Protein AF-A0A1Y2RBQ3-F1 (afdb_monomer_lite)

Secondary structure (DSSP, 8-state):
-PPP-------S-SSSSSS---S---HHHHHHHHT---SEEEE-TTSSEEPPP-SSSEEEE-SSEEEEESSHHHHHT-TT-B-SSSEE-TT-GGGSTT-EEPPHHHHHHHHTT-

Foldseek 3Di:
DDDDDDDPPDPPPDPDDPPPLPPPLDQVVLCVLVVPVFPEEWEDAQQFKAADDDDPQYWYYYLFFIATDRDPCCQVPQPQWDDDNITGRPVGPCPDPRTDTDDPVSSVVSVVND

Radius of gyration: 20.66 Å; chains: 1; bounding box: 57×59×46 Å

pLDDT: mean 83.53, std 20.41, range [38.84, 98.06]

Sequence (114 aa):
MKKANGRKETPRFSLVLHSINIIMITAKKIERIVKTKSIHVLYREDGKWYNNLVDFPGTLFDINGYIVFTRKADYENNEHLRHGKRLNISVGISQMRGYKKYTEVEKRQVLEMI

Structure (mmCIF, N/CA/C/O backbone):
data_AF-A0A1Y2RBQ3-F1
#
_entry.id   AF-A0A1Y2RBQ3-F1
#
loop_
_atom_site.group_PDB
_atom_site.id
_atom_site.type_symbol
_atom_site.label_atom_id
_atom_site.label_alt_id
_atom_site.label_comp_id
_atom_site.label_asym_id
_atom_site.label_entity_id
_atom_site.label_seq_id
_atom_site.pdbx_PDB_ins_code
_atom_site.Cartn_x
_atom_site.Cartn_y
_atom_site.Cartn_z
_atom_site.occupancy
_atom_site.B_iso_or_equiv
_atom_site.auth_seq_id
_atom_site.auth_comp_id
_atom_site.auth_asym_id
_atom_site.auth_atom_id
_atom_site.pdbx_PDB_model_num
ATOM 1 N N . MET A 1 1 ? -43.318 45.859 29.584 1.00 48.66 1 MET A N 1
ATOM 2 C CA . MET A 1 1 ? -41.923 45.531 29.199 1.00 48.66 1 MET A CA 1
ATOM 3 C C . MET A 1 1 ? -41.844 44.030 28.936 1.00 48.66 1 MET A C 1
ATOM 5 O O . MET A 1 1 ? -42.178 43.256 29.823 1.00 48.66 1 MET A O 1
ATOM 9 N N . LYS A 1 2 ? -41.569 43.618 27.690 1.00 45.97 2 LYS A N 1
ATOM 10 C CA . LYS A 1 2 ? -41.645 42.215 27.236 1.00 45.97 2 LYS A CA 1
ATOM 11 C C . LYS A 1 2 ? -40.335 41.477 27.544 1.00 45.97 2 LYS A C 1
ATOM 13 O O . LYS A 1 2 ? -39.263 42.001 27.267 1.00 45.97 2 LYS A O 1
ATOM 18 N N . LYS A 1 3 ? -40.446 40.277 28.123 1.00 44.00 3 LYS A N 1
ATOM 19 C CA . LYS A 1 3 ? -39.332 39.370 28.440 1.00 44.00 3 LYS A CA 1
ATOM 20 C C . LYS A 1 3 ? -38.731 38.779 27.155 1.00 44.00 3 LYS A C 1
ATOM 22 O O . LYS A 1 3 ? -39.458 38.507 26.202 1.00 44.00 3 LYS A O 1
ATOM 27 N N . ALA A 1 4 ? -37.410 38.606 27.155 1.00 51.50 4 ALA A N 1
ATOM 28 C CA . ALA A 1 4 ? -36.616 38.050 26.065 1.00 51.50 4 ALA A CA 1
ATOM 29 C C . ALA A 1 4 ? -37.076 36.632 25.684 1.00 51.50 4 ALA A C 1
ATOM 31 O O . ALA A 1 4 ? -37.221 35.774 26.552 1.00 51.50 4 ALA A O 1
ATOM 32 N N . ASN A 1 5 ? -37.283 36.390 24.387 1.00 48.50 5 ASN A N 1
ATOM 33 C CA . ASN A 1 5 ? -37.583 35.068 23.845 1.00 48.50 5 ASN A CA 1
ATOM 34 C C . ASN A 1 5 ? -36.340 34.550 23.110 1.00 48.50 5 ASN A C 1
ATOM 36 O O . ASN A 1 5 ? -35.984 35.054 22.043 1.00 48.50 5 ASN A O 1
ATOM 40 N N . GLY A 1 6 ? -35.648 33.594 23.730 1.00 51.38 6 GLY A N 1
ATOM 41 C CA . GLY A 1 6 ? -34.437 32.979 23.201 1.00 51.38 6 GLY A CA 1
ATOM 42 C C . GLY A 1 6 ? -34.737 32.135 21.968 1.00 51.38 6 GLY A C 1
ATOM 43 O O . GLY A 1 6 ? -35.412 31.109 22.053 1.00 51.38 6 GLY A O 1
ATOM 44 N N . ARG A 1 7 ? -34.189 32.531 20.818 1.00 44.03 7 ARG A N 1
ATOM 45 C CA . ARG A 1 7 ? -34.015 31.602 19.702 1.00 44.03 7 ARG A CA 1
ATOM 46 C C . ARG A 1 7 ? -32.802 30.744 20.027 1.00 44.03 7 ARG A C 1
ATOM 48 O O . ARG A 1 7 ? -31.681 31.236 20.042 1.00 44.03 7 ARG A O 1
ATOM 55 N N . LYS A 1 8 ? -33.039 29.467 20.323 1.00 50.75 8 LYS A N 1
ATOM 56 C CA . LYS A 1 8 ? -31.982 28.458 20.307 1.00 50.75 8 LYS A CA 1
ATOM 57 C C . LYS A 1 8 ? -31.480 28.380 18.869 1.00 50.75 8 LYS A C 1
ATOM 59 O O . LYS A 1 8 ? -32.207 27.911 17.996 1.00 50.75 8 LYS A O 1
ATOM 64 N N . GLU A 1 9 ? -30.281 28.886 18.617 1.00 45.19 9 GLU A N 1
ATOM 65 C CA . GLU A 1 9 ? -29.577 28.607 17.374 1.00 45.19 9 GLU A CA 1
ATOM 66 C C . GLU A 1 9 ? -29.274 27.109 17.348 1.00 45.19 9 GLU A C 1
ATOM 68 O O . GLU A 1 9 ? -28.426 26.597 18.075 1.00 45.19 9 GLU A O 1
ATOM 73 N N . THR A 1 10 ? -30.052 26.372 16.565 1.00 44.41 10 THR A N 1
ATOM 74 C CA . THR A 1 10 ? -29.745 24.987 16.219 1.00 44.41 10 THR A CA 1
ATOM 75 C C . THR A 1 10 ? -28.454 24.979 15.399 1.00 44.41 10 THR A C 1
ATOM 77 O O . THR A 1 10 ? -28.377 25.734 14.424 1.00 44.41 10 THR A O 1
ATOM 80 N N . PRO A 1 11 ? -27.448 24.152 15.737 1.00 39.84 11 PRO A N 1
ATOM 81 C CA . PRO A 1 11 ? -26.206 24.120 14.987 1.00 39.84 11 PRO A CA 1
ATOM 82 C C . PRO A 1 11 ? -26.515 23.696 13.552 1.00 39.84 11 PRO A C 1
ATOM 84 O O . PRO A 1 11 ? -27.138 22.662 13.306 1.00 39.84 11 PRO A O 1
ATOM 87 N N . ARG A 1 12 ? -26.081 24.520 12.599 1.00 43.47 12 ARG A N 1
ATOM 88 C CA . ARG A 1 12 ? -26.237 24.345 11.149 1.00 43.47 12 ARG A CA 1
ATOM 89 C C . ARG A 1 12 ? -25.320 23.223 10.623 1.00 43.47 12 ARG A C 1
ATOM 91 O O . ARG A 1 12 ? -24.574 23.419 9.676 1.00 43.47 12 ARG A O 1
ATOM 98 N N . PHE A 1 13 ? -25.335 22.065 11.281 1.00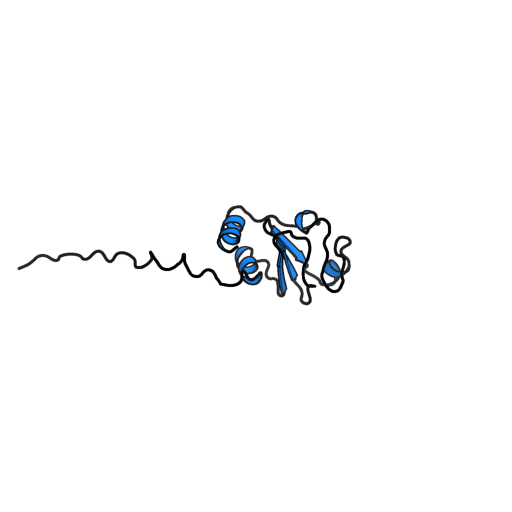 48.06 13 PHE A N 1
ATOM 99 C CA . PHE A 1 13 ? -24.460 20.912 11.027 1.00 48.06 13 PHE A CA 1
ATOM 100 C C . PHE A 1 13 ? -25.228 19.649 10.621 1.00 48.06 13 PHE A C 1
ATOM 102 O O . PHE A 1 13 ? -24.703 18.544 10.689 1.00 48.06 13 PHE A O 1
ATOM 109 N N . SER A 1 14 ? -26.472 19.794 10.172 1.00 48.25 14 SER A N 1
ATOM 110 C CA . SER A 1 14 ? -27.270 18.679 9.677 1.00 48.25 14 SER A CA 1
ATOM 111 C C . SER A 1 14 ? -27.833 19.042 8.308 1.00 48.25 14 SER A C 1
ATOM 113 O O . SER A 1 14 ? -28.402 20.119 8.161 1.00 48.25 14 SER A O 1
ATOM 115 N N . LEU A 1 15 ? -27.660 18.136 7.340 1.00 41.28 15 LEU A N 1
ATOM 116 C CA . LEU A 1 15 ? -28.195 18.147 5.967 1.00 41.28 15 LEU A CA 1
ATOM 117 C C . LEU A 1 15 ? -27.379 18.769 4.808 1.00 41.28 15 LEU A C 1
ATOM 119 O O . LEU A 1 15 ? -27.989 19.251 3.870 1.00 41.28 15 LEU A O 1
ATOM 123 N N . VAL A 1 16 ? -26.043 18.659 4.733 1.00 43.12 16 VAL A N 1
ATOM 124 C CA . VAL A 1 16 ? -25.374 18.611 3.396 1.00 43.12 16 VAL A CA 1
ATOM 125 C C . VAL A 1 16 ? -24.049 17.828 3.427 1.00 43.12 16 VAL A C 1
ATOM 127 O O . VAL A 1 16 ? -22.996 18.379 3.142 1.00 43.12 16 VAL A O 1
ATOM 130 N N . LEU A 1 17 ? -24.043 16.546 3.802 1.00 40.56 17 LEU A N 1
ATOM 131 C CA . LEU A 1 17 ? -22.809 15.729 3.702 1.00 40.56 17 LEU A CA 1
ATOM 132 C C . LEU A 1 17 ? -23.010 14.328 3.106 1.00 40.56 17 LEU A C 1
ATOM 134 O O . LEU A 1 17 ? -22.032 13.636 2.864 1.00 40.56 17 LEU A O 1
ATOM 138 N N . HIS A 1 18 ? -24.247 13.927 2.795 1.00 46.19 18 HIS A N 1
ATOM 139 C CA . HIS A 1 18 ? -24.549 12.555 2.357 1.00 46.19 18 HIS A CA 1
ATOM 140 C C . HIS A 1 18 ? -24.851 12.400 0.856 1.00 46.19 18 HIS A C 1
ATOM 142 O O . HIS A 1 18 ? -25.221 11.311 0.432 1.00 46.19 18 HIS A O 1
ATOM 148 N N . SER A 1 19 ? -24.708 13.443 0.026 1.00 45.38 19 SER A N 1
ATOM 149 C CA . SER A 1 19 ? -25.163 13.368 -1.381 1.00 45.38 19 SER A CA 1
ATOM 150 C C . SER A 1 19 ? -24.181 13.875 -2.439 1.00 45.38 19 SER A C 1
ATOM 152 O O . SER A 1 19 ? -24.572 14.023 -3.590 1.00 45.38 19 SER A O 1
ATOM 154 N N . ILE A 1 20 ? -22.900 14.081 -2.108 1.00 38.84 20 ILE A N 1
ATOM 155 C CA . ILE A 1 20 ? -21.853 14.340 -3.118 1.00 38.84 20 ILE A CA 1
ATOM 156 C C . ILE A 1 20 ? -20.532 13.662 -2.712 1.00 38.84 20 ILE A C 1
ATOM 158 O O . ILE A 1 20 ? -19.502 14.310 -2.575 1.00 38.84 20 ILE A O 1
ATOM 162 N N . ASN A 1 21 ? -20.529 12.342 -2.516 1.00 43.78 21 ASN A N 1
ATOM 163 C CA . ASN A 1 21 ? -19.281 11.566 -2.432 1.00 43.78 21 ASN A CA 1
ATOM 164 C C . ASN A 1 21 ? -18.905 10.971 -3.801 1.00 43.78 21 ASN A C 1
ATOM 166 O O . ASN A 1 21 ? -18.459 9.840 -3.906 1.00 43.78 21 ASN A O 1
ATOM 170 N N . ILE A 1 22 ? -19.023 11.762 -4.873 1.00 41.34 22 ILE A N 1
ATOM 171 C CA . ILE A 1 22 ? -18.332 11.487 -6.148 1.00 41.34 22 ILE A CA 1
ATOM 172 C C . ILE A 1 22 ? -16.963 12.189 -6.092 1.00 41.34 22 ILE A C 1
ATOM 174 O O . ILE A 1 22 ? -16.586 12.970 -6.960 1.00 41.34 22 ILE A O 1
ATOM 178 N N . ILE A 1 23 ? -16.216 11.989 -5.004 1.00 44.00 23 ILE A N 1
ATOM 179 C CA . ILE A 1 23 ? -14.848 12.492 -4.872 1.00 44.00 23 ILE A CA 1
ATOM 180 C C . ILE A 1 23 ? -13.960 11.266 -4.846 1.00 44.00 23 ILE A C 1
ATOM 182 O O . ILE A 1 23 ? -13.803 10.675 -3.781 1.00 44.00 23 ILE A O 1
ATOM 186 N N . MET A 1 24 ? -13.404 10.916 -6.013 1.00 45.94 24 MET A N 1
ATOM 187 C CA . MET A 1 24 ? -12.361 9.904 -6.215 1.00 45.94 24 MET A CA 1
ATOM 188 C C . MET A 1 24 ? -11.676 9.520 -4.901 1.00 45.94 24 MET A C 1
ATOM 190 O O . MET A 1 24 ? -10.942 10.339 -4.328 1.00 45.94 24 MET A O 1
ATOM 194 N N . ILE A 1 25 ? -11.921 8.306 -4.403 1.00 59.44 25 ILE A N 1
ATOM 195 C CA . ILE A 1 25 ? -11.187 7.772 -3.254 1.00 59.44 25 ILE A CA 1
ATOM 196 C C . ILE A 1 25 ? -9.721 7.756 -3.647 1.00 59.44 25 ILE A C 1
ATOM 198 O O . ILE A 1 25 ? -9.252 6.910 -4.405 1.00 59.44 25 ILE A O 1
ATOM 202 N N . THR A 1 26 ? -8.994 8.771 -3.203 1.00 81.25 26 THR A N 1
ATOM 203 C CA . THR A 1 26 ? -7.594 8.916 -3.558 1.00 81.25 26 THR A CA 1
ATOM 204 C C . THR A 1 26 ? -6.811 8.208 -2.471 1.00 81.25 26 THR A C 1
ATOM 206 O O . THR A 1 26 ? -7.007 8.511 -1.294 1.00 81.25 26 THR A O 1
ATOM 209 N N . ALA A 1 27 ? -5.878 7.329 -2.834 1.00 88.25 27 ALA A N 1
ATOM 210 C CA . ALA A 1 27 ? -4.974 6.675 -1.881 1.00 88.25 27 ALA A CA 1
ATOM 211 C C . ALA A 1 27 ? -4.284 7.678 -0.927 1.00 88.25 27 ALA A C 1
ATOM 213 O O . ALA A 1 27 ? -3.943 7.348 0.205 1.00 88.25 27 ALA A O 1
ATOM 214 N N . LYS A 1 28 ? -4.158 8.947 -1.343 1.00 91.12 28 LYS A N 1
ATOM 215 C CA . LYS A 1 28 ? -3.647 10.043 -0.513 1.00 91.12 28 LYS A CA 1
ATOM 216 C C . LYS A 1 28 ? -4.543 10.429 0.670 1.00 91.12 28 LYS A C 1
ATOM 218 O O . LYS A 1 28 ? -4.025 10.891 1.679 1.00 91.12 28 LYS A O 1
ATOM 223 N N . LYS A 1 29 ? -5.864 10.246 0.584 1.00 91.38 29 LYS A N 1
ATOM 224 C CA . LYS A 1 29 ? -6.768 10.430 1.732 1.00 91.38 29 LYS A CA 1
ATOM 225 C C . LYS A 1 29 ? -6.560 9.322 2.766 1.00 91.38 29 LYS A C 1
ATOM 227 O O . LYS A 1 29 ? -6.387 9.631 3.939 1.00 91.38 29 LYS A O 1
ATOM 232 N N . ILE A 1 30 ? -6.483 8.070 2.308 1.00 93.56 30 ILE A N 1
ATOM 233 C CA . ILE A 1 30 ? -6.199 6.899 3.154 1.00 93.56 30 ILE A CA 1
ATOM 234 C C . ILE A 1 30 ? -4.854 7.079 3.869 1.00 93.56 30 ILE A C 1
ATOM 236 O O . ILE A 1 30 ? -4.762 6.887 5.078 1.00 93.56 30 ILE A O 1
ATOM 240 N N . GLU A 1 31 ? -3.828 7.558 3.160 1.00 94.88 31 GLU A N 1
ATOM 241 C CA . GLU A 1 31 ? -2.526 7.855 3.762 1.00 94.88 31 GLU A CA 1
ATOM 242 C C . GLU A 1 31 ? -2.604 8.859 4.917 1.00 94.88 31 GLU A C 1
ATOM 244 O O . GLU A 1 31 ? -1.900 8.679 5.903 1.00 94.88 31 GLU A O 1
ATOM 249 N N . ARG A 1 32 ? -3.474 9.875 4.852 1.00 93.81 32 ARG A N 1
ATOM 250 C CA . ARG A 1 32 ? -3.643 10.849 5.947 1.00 93.81 32 ARG A CA 1
ATOM 251 C C . ARG A 1 32 ? -4.319 10.255 7.180 1.00 93.81 32 ARG A C 1
ATOM 253 O O . ARG A 1 32 ? -4.040 10.719 8.284 1.00 93.81 32 ARG A O 1
ATOM 260 N N . ILE A 1 33 ? -5.186 9.258 6.995 1.00 93.31 33 ILE A N 1
ATOM 261 C CA . ILE A 1 33 ? -5.841 8.536 8.092 1.00 93.31 33 ILE A CA 1
ATOM 262 C C . ILE A 1 33 ? -4.788 7.737 8.863 1.00 93.31 33 ILE A C 1
ATOM 264 O O . ILE A 1 33 ? -4.600 7.956 10.058 1.00 93.31 33 ILE A O 1
ATOM 268 N N . VAL A 1 34 ? -4.041 6.887 8.154 1.00 94.69 34 VAL A N 1
ATOM 269 C CA . VAL A 1 34 ? -3.075 5.962 8.776 1.00 94.69 34 VAL A CA 1
ATOM 270 C C . VAL A 1 34 ? -1.667 6.538 8.955 1.00 94.69 34 VAL A C 1
ATOM 272 O O . VAL A 1 34 ? -0.785 5.907 9.535 1.00 94.69 34 VAL A O 1
ATOM 275 N N . LYS A 1 35 ? -1.429 7.742 8.426 1.00 96.31 35 LYS A N 1
ATOM 276 C CA . LYS A 1 35 ? -0.198 8.535 8.555 1.00 96.31 35 LYS A CA 1
ATOM 277 C C . LYS A 1 35 ? 1.067 7.771 8.148 1.00 96.31 35 LYS A C 1
ATOM 279 O O . LYS A 1 35 ? 2.066 7.800 8.871 1.00 96.31 35 LYS A O 1
ATOM 284 N N . THR A 1 36 ? 1.062 7.109 6.983 1.00 94.38 36 THR A N 1
ATOM 285 C CA . THR A 1 36 ? 2.258 6.374 6.514 1.00 94.38 36 THR A CA 1
ATOM 286 C C . THR A 1 36 ? 3.408 7.286 6.095 1.00 94.38 36 THR A C 1
ATOM 288 O O . THR A 1 36 ? 4.532 6.802 5.964 1.00 94.38 36 THR A O 1
ATOM 291 N N . LYS A 1 37 ? 3.155 8.588 5.889 1.00 95.00 37 LYS A N 1
ATOM 292 C CA . LYS A 1 37 ? 4.133 9.592 5.432 1.00 95.00 37 LYS A CA 1
ATOM 293 C C . LYS A 1 37 ? 4.763 9.238 4.083 1.00 95.00 37 LYS A C 1
ATOM 295 O O . LYS A 1 37 ? 5.896 9.617 3.802 1.00 95.00 37 LYS A O 1
ATOM 300 N N . SER A 1 38 ? 4.037 8.495 3.250 1.00 95.44 38 SER A N 1
ATOM 301 C CA . SER A 1 38 ? 4.520 8.093 1.931 1.00 95.44 38 SER A CA 1
ATOM 302 C C . SER A 1 38 ? 4.334 9.186 0.883 1.00 95.44 38 SER A C 1
ATOM 304 O O . SER A 1 38 ? 3.326 9.905 0.856 1.00 95.44 38 SER A O 1
ATOM 306 N N . ILE A 1 39 ? 5.327 9.282 0.004 1.00 95.62 39 ILE A N 1
ATOM 307 C CA . ILE A 1 39 ? 5.372 10.224 -1.114 1.00 95.62 39 ILE A CA 1
ATOM 308 C C . ILE A 1 39 ? 4.408 9.749 -2.196 1.00 95.62 39 ILE A C 1
ATOM 310 O O . ILE A 1 39 ? 3.540 10.506 -2.627 1.00 95.62 39 ILE A O 1
ATOM 314 N N . HIS A 1 40 ? 4.494 8.466 -2.549 1.00 95.44 40 HIS A N 1
ATOM 315 C CA . HIS A 1 40 ? 3.646 7.853 -3.559 1.00 95.44 40 HIS A CA 1
ATOM 316 C C . HIS A 1 40 ? 2.772 6.760 -2.954 1.00 95.44 40 HIS A C 1
ATOM 318 O O . HIS A 1 40 ? 3.217 5.937 -2.154 1.00 95.44 40 HIS A O 1
ATOM 324 N N . VAL A 1 41 ? 1.490 6.780 -3.301 1.00 96.06 41 VAL A N 1
ATOM 325 C CA . VAL A 1 41 ? 0.492 5.916 -2.680 1.00 96.06 41 VAL A CA 1
ATOM 326 C C . VAL A 1 41 ? -0.499 5.417 -3.708 1.00 96.06 41 VAL A C 1
ATOM 328 O O . VAL A 1 41 ? -0.976 6.184 -4.543 1.00 96.06 41 VAL A O 1
ATOM 331 N N . LEU A 1 42 ? -0.829 4.133 -3.627 1.00 95.31 42 LEU A N 1
ATOM 332 C CA . LEU A 1 42 ? -1.765 3.477 -4.532 1.00 95.31 42 LEU A CA 1
ATOM 333 C C . LEU A 1 42 ? -2.762 2.649 -3.725 1.00 95.31 42 LEU A C 1
ATOM 335 O O . LEU A 1 42 ? -2.400 2.048 -2.720 1.00 95.31 42 LEU A O 1
ATOM 339 N N . TYR A 1 43 ? -4.016 2.615 -4.171 1.00 94.31 43 TYR A N 1
ATOM 340 C CA . TYR A 1 43 ? -5.091 1.865 -3.525 1.00 94.31 43 TYR A CA 1
ATOM 341 C C . TYR A 1 43 ? -5.734 0.902 -4.515 1.00 94.31 43 TYR A C 1
ATOM 343 O O . TYR A 1 43 ? -6.021 1.287 -5.655 1.00 94.31 43 TYR A O 1
ATOM 351 N N . ARG A 1 44 ? -5.976 -0.328 -4.056 1.00 93.56 44 ARG A N 1
ATOM 352 C CA . ARG A 1 44 ? -6.747 -1.358 -4.753 1.00 93.56 44 ARG A CA 1
ATOM 353 C C . ARG A 1 44 ? -7.463 -2.234 -3.754 1.00 93.56 44 ARG A C 1
ATOM 355 O O . ARG A 1 44 ? -6.813 -2.859 -2.933 1.00 93.56 44 ARG A O 1
ATOM 362 N N . GLU A 1 45 ? -8.774 -2.335 -3.899 1.00 91.44 45 GLU A N 1
ATOM 363 C CA . GLU A 1 45 ? -9.635 -3.082 -2.984 1.00 91.44 45 GLU A CA 1
ATOM 364 C C . GLU A 1 45 ? -9.172 -4.530 -2.749 1.00 91.44 45 GLU A C 1
ATOM 366 O O . GLU A 1 45 ? -9.089 -4.961 -1.602 1.00 91.44 45 GLU A O 1
ATOM 371 N N . ASP A 1 46 ? -8.801 -5.251 -3.814 1.00 90.94 46 ASP A N 1
ATOM 372 C CA . ASP A 1 46 ? -8.403 -6.665 -3.754 1.00 90.94 46 ASP A CA 1
ATOM 373 C C . ASP A 1 46 ? -6.933 -6.904 -3.374 1.00 90.94 46 ASP A C 1
ATOM 375 O O . ASP A 1 46 ? -6.531 -8.044 -3.127 1.00 90.94 46 ASP A O 1
ATOM 379 N N . GLY A 1 47 ? -6.118 -5.851 -3.359 1.00 93.50 47 GLY A N 1
ATOM 380 C CA . GLY A 1 47 ? -4.702 -5.932 -3.038 1.00 93.50 47 GLY A CA 1
ATOM 381 C C . GLY A 1 47 ? -3.804 -6.609 -4.080 1.00 93.50 47 GLY A C 1
ATOM 382 O O . GLY A 1 47 ? -2.641 -6.860 -3.762 1.00 93.50 47 GLY A O 1
ATOM 383 N N . LYS A 1 48 ? -4.289 -6.942 -5.289 1.00 95.50 48 LYS A N 1
ATOM 384 C CA . LYS A 1 48 ? -3.560 -7.820 -6.236 1.00 95.50 48 LYS A CA 1
ATOM 385 C C . LYS A 1 48 ? -2.863 -7.101 -7.388 1.00 95.50 48 LYS A C 1
ATOM 387 O O . LYS A 1 48 ? -1.867 -7.615 -7.896 1.00 95.50 48 LYS A O 1
ATOM 392 N N . TRP A 1 49 ? -3.355 -5.937 -7.823 1.00 93.44 49 TRP A N 1
ATOM 393 C CA . TRP A 1 49 ? -2.863 -5.295 -9.055 1.00 93.44 49 TRP A CA 1
ATOM 394 C C . TRP A 1 49 ? -2.764 -3.774 -8.992 1.00 93.44 49 TRP A C 1
ATOM 396 O O . TRP A 1 49 ? -3.774 -3.079 -9.072 1.00 93.44 49 TRP A O 1
ATOM 406 N N . TYR A 1 50 ? -1.552 -3.225 -9.016 1.00 95.12 50 TYR A N 1
ATOM 407 C CA . TYR A 1 50 ? -1.312 -1.782 -8.899 1.00 95.12 50 TYR A CA 1
ATOM 408 C C . TYR A 1 50 ? -0.605 -1.199 -10.126 1.00 95.12 50 TYR A C 1
ATOM 410 O O . TYR A 1 50 ? -0.090 -1.915 -10.982 1.00 95.12 50 TYR A O 1
ATOM 418 N N . ASN A 1 51 ? -0.551 0.130 -10.211 1.00 95.25 51 ASN A N 1
ATOM 419 C CA . ASN A 1 51 ? 0.520 0.765 -10.981 1.00 95.25 51 ASN A CA 1
ATOM 420 C C . ASN A 1 51 ? 1.854 0.564 -10.237 1.00 95.25 51 ASN A C 1
ATOM 422 O O . ASN A 1 51 ? 1.859 0.230 -9.053 1.00 95.25 51 ASN A O 1
ATOM 426 N N . ASN A 1 52 ? 2.984 0.757 -10.913 1.00 96.12 52 ASN A N 1
ATOM 427 C CA . ASN A 1 52 ? 4.277 0.659 -10.241 1.00 96.12 52 ASN A CA 1
ATOM 428 C C . ASN A 1 52 ? 4.507 1.874 -9.334 1.00 96.12 52 ASN A C 1
ATOM 430 O O . ASN A 1 52 ? 4.184 3.004 -9.709 1.00 96.12 52 ASN A O 1
ATOM 434 N N . LEU A 1 53 ? 5.091 1.650 -8.157 1.00 96.06 53 LEU A N 1
ATOM 435 C CA . LEU A 1 53 ? 5.580 2.748 -7.328 1.00 96.06 53 LEU A CA 1
ATOM 436 C C . LEU A 1 53 ? 6.812 3.386 -7.988 1.00 96.06 53 LEU A C 1
ATOM 438 O O . LEU A 1 53 ? 7.751 2.677 -8.341 1.00 96.06 53 LEU A O 1
ATOM 442 N N . VAL A 1 54 ? 6.802 4.714 -8.149 1.00 95.94 54 VAL A N 1
ATOM 443 C CA . VAL A 1 54 ? 7.921 5.474 -8.734 1.00 95.94 54 VAL A CA 1
ATOM 444 C C . VAL 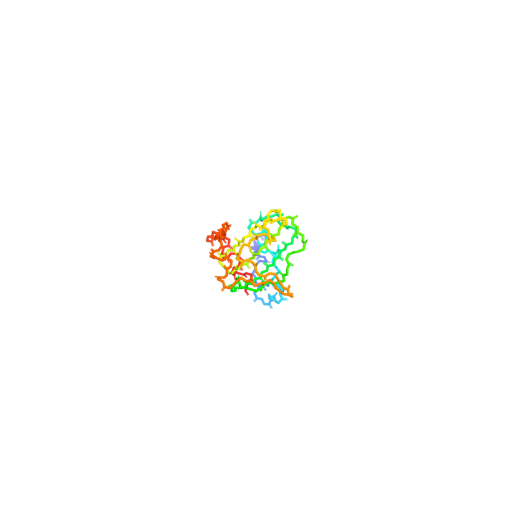A 1 54 ? 8.715 6.285 -7.703 1.00 95.94 54 VAL A C 1
ATOM 446 O O . VAL A 1 54 ? 9.931 6.379 -7.846 1.00 95.94 54 VAL A O 1
ATOM 449 N N . ASP A 1 55 ? 8.073 6.764 -6.628 1.00 96.69 55 ASP A N 1
ATOM 450 C CA . ASP A 1 55 ? 8.726 7.492 -5.528 1.00 96.69 55 ASP A CA 1
ATOM 451 C C . ASP A 1 55 ? 8.630 6.743 -4.193 1.00 96.69 55 ASP A C 1
ATOM 453 O O . ASP A 1 55 ? 7.667 6.009 -3.941 1.00 96.69 55 ASP A O 1
ATOM 457 N N . PHE A 1 56 ? 9.621 6.957 -3.318 1.00 96.88 56 PHE A N 1
ATOM 458 C CA . PHE A 1 56 ? 9.762 6.250 -2.042 1.00 96.88 56 PHE A CA 1
ATOM 459 C C . PHE A 1 56 ? 10.068 7.218 -0.884 1.00 96.88 56 PHE A C 1
ATOM 461 O O . PHE A 1 56 ? 10.889 8.114 -1.074 1.00 96.88 56 PHE A O 1
ATOM 468 N N . PRO A 1 57 ? 9.465 7.048 0.314 1.00 97.56 57 PRO A N 1
ATOM 469 C CA . PRO A 1 57 ? 8.637 5.913 0.732 1.00 97.56 57 PRO A CA 1
ATOM 470 C C . PRO A 1 57 ? 7.314 5.795 -0.029 1.00 97.56 57 PRO A C 1
ATOM 472 O O . PRO A 1 57 ? 6.643 6.799 -0.279 1.00 97.56 57 PRO A O 1
ATOM 475 N N . GLY A 1 58 ? 6.968 4.568 -0.416 1.00 97.50 58 GLY A N 1
ATOM 476 C CA . GLY A 1 58 ? 5.774 4.256 -1.193 1.00 97.50 58 GLY A CA 1
ATOM 477 C C . GLY A 1 58 ? 4.834 3.328 -0.427 1.00 97.50 58 GLY A C 1
ATOM 478 O O . GLY A 1 58 ? 5.300 2.399 0.228 1.00 97.50 58 GLY A O 1
ATOM 479 N N . THR A 1 59 ? 3.518 3.551 -0.491 1.00 98.06 59 THR A N 1
ATOM 480 C CA . THR A 1 59 ? 2.525 2.674 0.163 1.00 98.06 59 THR A CA 1
ATOM 481 C C . THR A 1 59 ? 1.559 2.061 -0.842 1.00 98.06 59 THR A C 1
ATOM 483 O O . THR A 1 59 ? 0.993 2.765 -1.682 1.00 98.06 59 THR A O 1
ATOM 486 N N . LEU A 1 60 ? 1.316 0.759 -0.698 1.00 97.06 60 LEU A N 1
ATOM 487 C CA . LEU A 1 60 ? 0.194 0.069 -1.330 1.00 97.06 60 LEU A CA 1
ATOM 488 C C . LEU A 1 60 ? -0.888 -0.180 -0.278 1.00 97.06 60 LEU A C 1
ATOM 490 O O . LEU A 1 60 ? -0.596 -0.711 0.792 1.00 97.06 60 LEU A O 1
ATOM 494 N N . PHE A 1 61 ? -2.118 0.210 -0.591 1.00 97.00 61 PHE A N 1
ATOM 495 C CA . PHE A 1 61 ? -3.299 0.037 0.249 1.00 97.00 61 PHE A CA 1
ATOM 496 C C . PHE A 1 61 ? -4.261 -0.982 -0.367 1.00 97.00 61 PHE A C 1
ATOM 498 O O . PHE A 1 61 ? -4.434 -1.000 -1.592 1.00 97.00 61 PHE A O 1
ATOM 505 N N . ASP A 1 62 ? -4.915 -1.769 0.479 1.00 95.56 62 ASP A N 1
ATOM 506 C CA . ASP A 1 62 ? -6.106 -2.553 0.153 1.00 95.56 62 ASP A CA 1
ATOM 507 C C . ASP A 1 62 ? -7.251 -2.238 1.127 1.00 95.56 62 ASP A C 1
ATOM 509 O O . ASP A 1 62 ? -7.127 -1.355 1.977 1.00 95.56 62 ASP A O 1
ATOM 513 N N . ILE A 1 63 ? -8.396 -2.910 0.988 1.00 94.75 63 ILE A N 1
ATOM 514 C CA . ILE A 1 63 ? -9.567 -2.648 1.843 1.00 94.75 63 ILE A CA 1
ATOM 515 C C . ILE A 1 63 ? -9.338 -2.984 3.331 1.00 94.75 63 ILE A C 1
ATOM 517 O O . ILE A 1 63 ? -10.054 -2.503 4.211 1.00 94.75 63 ILE A O 1
ATOM 521 N N . ASN A 1 64 ? -8.350 -3.819 3.644 1.00 96.25 64 ASN A N 1
ATOM 522 C CA . ASN A 1 64 ? -8.095 -4.325 4.989 1.00 96.25 64 ASN A CA 1
ATOM 523 C C . ASN A 1 64 ? -6.834 -3.736 5.633 1.00 96.25 64 ASN A C 1
ATOM 525 O O . ASN A 1 64 ? -6.627 -3.936 6.838 1.00 96.25 64 ASN A O 1
ATOM 529 N N . GLY A 1 65 ? -5.980 -3.059 4.872 1.00 97.50 65 GLY A N 1
ATOM 530 C CA . GLY A 1 65 ? -4.707 -2.572 5.371 1.00 97.50 65 GLY A CA 1
ATOM 531 C C . GLY A 1 65 ? -3.758 -2.091 4.286 1.00 97.50 65 GLY A C 1
ATOM 532 O O . GLY A 1 65 ? -4.153 -1.580 3.238 1.00 97.50 65 GLY A O 1
ATOM 533 N N . TYR A 1 66 ? -2.465 -2.165 4.592 1.00 98.00 66 TYR A N 1
ATOM 534 C CA . TYR A 1 66 ? -1.430 -1.552 3.773 1.00 98.00 66 TYR A CA 1
ATOM 535 C C . TYR A 1 66 ? -0.041 -2.128 4.004 1.00 98.00 66 TYR A C 1
ATOM 537 O O . TYR A 1 66 ? 0.252 -2.727 5.036 1.00 98.00 66 TYR A O 1
ATOM 545 N N . ILE A 1 67 ? 0.853 -1.873 3.054 1.00 97.88 67 ILE A N 1
ATOM 546 C CA . ILE A 1 67 ? 2.281 -2.168 3.163 1.00 97.88 67 ILE A CA 1
ATOM 547 C C . ILE A 1 67 ? 3.101 -0.959 2.713 1.00 97.88 67 ILE A C 1
ATOM 549 O O . ILE A 1 67 ? 2.789 -0.321 1.706 1.00 97.88 67 ILE A O 1
ATOM 553 N N . VAL A 1 68 ? 4.141 -0.630 3.482 1.00 98.06 68 VAL A N 1
ATOM 554 C CA . VAL A 1 68 ? 5.026 0.514 3.224 1.00 98.06 68 VAL A CA 1
ATOM 555 C C . VAL A 1 68 ? 6.382 0.008 2.754 1.00 98.06 68 VAL A C 1
ATOM 557 O O . VAL A 1 68 ? 7.035 -0.768 3.448 1.00 98.06 68 VAL A O 1
ATOM 560 N N . PHE A 1 69 ? 6.825 0.505 1.607 1.00 97.44 69 PHE A N 1
ATOM 561 C CA . PHE A 1 69 ? 8.174 0.326 1.094 1.00 97.44 69 PHE A CA 1
ATOM 562 C C . PHE A 1 69 ? 8.975 1.589 1.382 1.00 97.44 69 PHE A C 1
ATOM 564 O O . PHE A 1 69 ? 8.801 2.614 0.723 1.00 97.44 69 PHE A O 1
ATOM 571 N N . THR A 1 70 ? 9.847 1.532 2.386 1.00 96.44 70 THR A N 1
ATOM 572 C CA . THR A 1 70 ? 10.672 2.684 2.781 1.00 96.44 70 THR A CA 1
ATOM 573 C C . THR A 1 70 ? 11.710 3.023 1.718 1.00 96.44 70 THR A C 1
ATOM 575 O O . THR A 1 70 ? 11.966 4.196 1.460 1.00 96.44 70 THR A O 1
ATOM 578 N N . ARG A 1 71 ? 12.302 2.000 1.088 1.00 97.19 71 ARG A N 1
ATOM 579 C CA . ARG A 1 71 ? 13.340 2.152 0.067 1.00 97.19 71 ARG A CA 1
ATOM 580 C C . ARG A 1 71 ? 12.908 1.483 -1.227 1.00 97.19 71 ARG A C 1
ATOM 582 O O . ARG A 1 71 ? 12.305 0.412 -1.209 1.00 97.19 71 ARG A O 1
ATOM 589 N N . LYS A 1 72 ? 13.332 2.067 -2.347 1.00 96.81 72 LYS A N 1
ATOM 590 C CA . LYS A 1 72 ? 13.132 1.505 -3.686 1.00 96.81 72 LYS A CA 1
ATOM 591 C C . LYS A 1 72 ? 13.671 0.073 -3.805 1.00 96.81 72 LYS A C 1
ATOM 593 O O . LYS A 1 72 ? 12.976 -0.796 -4.312 1.00 96.81 72 LYS A O 1
ATOM 598 N N . ALA A 1 73 ? 14.850 -0.194 -3.240 1.00 96.38 73 ALA A N 1
ATOM 599 C CA . ALA A 1 73 ? 15.461 -1.524 -3.261 1.00 96.38 73 ALA A CA 1
ATOM 600 C C . ALA A 1 73 ? 14.606 -2.604 -2.570 1.00 96.38 73 ALA A C 1
ATOM 602 O O . ALA A 1 73 ? 14.594 -3.744 -3.024 1.00 96.38 73 ALA A O 1
ATOM 603 N N . ASP A 1 74 ? 13.869 -2.261 -1.507 1.00 95.12 74 ASP A N 1
ATOM 604 C CA . ASP A 1 74 ? 12.999 -3.219 -0.805 1.00 95.12 74 ASP A CA 1
ATOM 605 C C . ASP A 1 74 ? 11.751 -3.562 -1.635 1.00 95.12 74 ASP A C 1
ATOM 607 O O . ASP A 1 74 ? 11.179 -4.637 -1.482 1.00 95.12 74 ASP A O 1
ATOM 611 N N . TYR A 1 75 ? 11.326 -2.649 -2.511 1.00 96.38 75 TYR A N 1
ATOM 612 C CA . TYR A 1 75 ? 10.225 -2.846 -3.452 1.00 96.38 75 TYR A CA 1
ATOM 613 C C . TYR A 1 75 ? 10.669 -3.625 -4.697 1.00 96.38 75 TYR A C 1
ATOM 615 O O . TYR A 1 75 ? 9.999 -4.562 -5.123 1.00 96.38 75 TYR A O 1
ATOM 623 N N . GLU A 1 76 ? 11.816 -3.285 -5.278 1.00 95.00 76 GLU A N 1
ATOM 624 C CA . GLU A 1 76 ? 12.310 -3.951 -6.490 1.00 95.00 76 GLU A CA 1
ATOM 625 C C . GLU A 1 76 ? 12.733 -5.401 -6.230 1.00 95.00 76 GLU A C 1
ATOM 627 O O . GLU A 1 76 ? 12.458 -6.265 -7.056 1.00 95.00 76 GLU A O 1
ATOM 632 N N . ASN A 1 77 ? 13.324 -5.684 -5.063 1.00 93.38 77 ASN A N 1
ATOM 633 C CA . ASN A 1 77 ? 13.821 -7.019 -4.711 1.00 93.38 77 ASN A CA 1
ATOM 634 C C . ASN A 1 77 ? 12.802 -7.888 -3.950 1.00 93.38 77 ASN A C 1
ATOM 636 O O . ASN A 1 77 ? 13.164 -8.938 -3.420 1.00 93.38 77 ASN A O 1
ATOM 640 N N . ASN A 1 78 ? 11.542 -7.462 -3.834 1.00 92.31 78 ASN A N 1
ATOM 641 C CA . ASN A 1 78 ? 10.531 -8.244 -3.128 1.00 92.31 78 ASN A CA 1
ATOM 642 C C . ASN A 1 78 ? 10.053 -9.425 -3.988 1.00 92.31 78 ASN A C 1
ATOM 644 O O . ASN A 1 78 ? 9.470 -9.226 -5.051 1.00 92.31 78 ASN A O 1
ATOM 648 N N . GLU A 1 79 ? 10.227 -10.650 -3.495 1.00 91.56 79 GLU A N 1
ATOM 649 C CA . GLU A 1 79 ? 9.897 -11.887 -4.220 1.00 91.56 79 GLU A CA 1
ATOM 650 C C . GLU A 1 79 ? 8.409 -12.043 -4.584 1.00 91.56 79 GLU A C 1
ATOM 652 O O . GLU A 1 79 ? 8.065 -12.755 -5.530 1.00 91.56 79 GLU A O 1
ATOM 657 N N . HIS A 1 80 ? 7.509 -11.371 -3.862 1.00 92.31 80 HIS A N 1
ATOM 658 C CA . HIS A 1 80 ? 6.070 -11.430 -4.126 1.00 92.31 80 HIS A CA 1
ATOM 659 C C . HIS A 1 80 ? 5.609 -10.407 -5.171 1.00 92.31 80 HIS A C 1
ATOM 661 O O . HIS A 1 80 ? 4.459 -10.465 -5.615 1.00 92.31 80 HIS A O 1
ATOM 667 N N . LEU A 1 81 ? 6.481 -9.472 -5.560 1.00 94.31 81 LEU A N 1
ATOM 668 C CA . LEU A 1 81 ? 6.178 -8.410 -6.509 1.00 94.31 81 LEU A CA 1
ATOM 669 C C . LEU A 1 81 ? 6.650 -8.789 -7.910 1.00 94.31 81 LEU A C 1
ATOM 671 O O . LEU A 1 81 ? 7.839 -8.942 -8.176 1.00 94.31 81 LEU A O 1
ATOM 675 N N . ARG A 1 82 ? 5.705 -8.896 -8.843 1.00 95.81 82 ARG A N 1
ATOM 676 C CA . ARG A 1 82 ? 6.007 -9.102 -10.261 1.00 95.81 82 ARG A CA 1
ATOM 677 C C . ARG A 1 82 ? 5.840 -7.780 -10.997 1.00 95.81 82 ARG A C 1
ATOM 679 O O . ARG A 1 82 ? 4.717 -7.341 -11.261 1.00 95.81 82 ARG A O 1
ATOM 686 N N . HIS A 1 83 ? 6.968 -7.147 -11.303 1.00 94.19 83 HIS A N 1
ATOM 687 C CA . HIS A 1 83 ? 7.024 -5.862 -11.996 1.00 94.19 83 HIS A CA 1
ATOM 688 C C . HIS A 1 83 ? 6.820 -6.052 -13.505 1.00 94.19 83 HIS A C 1
ATOM 690 O O . HIS A 1 83 ? 7.495 -6.853 -14.145 1.00 94.19 83 HIS A O 1
ATOM 696 N N . GLY A 1 84 ? 5.879 -5.306 -14.080 1.00 91.88 84 GLY A N 1
ATOM 697 C CA . GLY A 1 84 ? 5.599 -5.267 -15.516 1.00 91.88 84 GLY A CA 1
ATOM 698 C C . GLY A 1 84 ? 4.961 -3.931 -15.894 1.00 91.88 84 GLY A C 1
ATOM 699 O O . GLY A 1 84 ? 5.198 -2.922 -15.232 1.00 91.88 84 GLY A O 1
ATOM 700 N N . LYS A 1 85 ? 4.077 -3.901 -16.905 1.00 91.38 85 LYS A N 1
ATOM 701 C CA . LYS A 1 85 ? 3.266 -2.694 -17.202 1.00 91.38 85 LYS A CA 1
ATOM 702 C C . LYS A 1 85 ? 2.422 -2.255 -15.992 1.00 91.38 85 LYS A C 1
ATOM 704 O O . LYS A 1 85 ? 2.138 -1.073 -15.821 1.00 91.38 85 LYS A O 1
ATOM 709 N N . ARG A 1 86 ? 2.017 -3.225 -15.174 1.00 91.69 86 ARG A N 1
ATOM 710 C CA . ARG A 1 86 ? 1.390 -3.066 -13.861 1.00 91.69 86 ARG A CA 1
ATOM 711 C C . ARG A 1 86 ? 2.109 -3.974 -12.872 1.00 91.69 86 ARG A C 1
ATOM 713 O O . ARG A 1 86 ? 2.670 -4.992 -13.278 1.00 91.69 86 ARG A O 1
ATOM 720 N N . LEU A 1 87 ? 2.049 -3.612 -11.602 1.00 94.44 87 LEU A N 1
ATOM 721 C CA . LEU A 1 87 ? 2.514 -4.436 -10.502 1.00 94.44 87 LEU A CA 1
ATOM 722 C C . LEU A 1 87 ? 1.492 -5.542 -10.239 1.00 94.44 87 LEU A C 1
ATOM 724 O O . LEU A 1 87 ? 0.320 -5.244 -10.004 1.00 94.44 87 LEU A O 1
ATOM 728 N N . ASN A 1 88 ? 1.938 -6.794 -10.256 1.00 96.12 88 ASN A N 1
ATOM 729 C CA . ASN A 1 88 ? 1.128 -7.952 -9.886 1.00 96.12 88 ASN A CA 1
ATOM 730 C C . ASN A 1 88 ? 1.611 -8.547 -8.564 1.00 96.12 88 ASN A C 1
ATOM 732 O O . ASN A 1 88 ? 2.807 -8.784 -8.386 1.00 96.12 88 ASN A O 1
ATOM 736 N N . ILE A 1 89 ? 0.659 -8.838 -7.688 1.00 94.69 89 ILE A N 1
ATOM 737 C CA . ILE A 1 89 ? 0.842 -9.472 -6.390 1.00 94.69 89 ILE A CA 1
ATOM 738 C C . ILE A 1 89 ? -0.203 -10.583 -6.309 1.00 94.69 89 ILE A C 1
ATOM 740 O O . ILE A 1 89 ? -1.311 -10.382 -5.821 1.00 94.69 89 ILE A O 1
ATOM 744 N N . SER A 1 90 ? 0.120 -11.768 -6.832 1.00 88.94 90 SER A N 1
ATOM 745 C CA . SER A 1 90 ? -0.869 -12.835 -7.067 1.00 88.94 90 SER A CA 1
ATOM 746 C C . SER A 1 90 ? -1.618 -13.273 -5.805 1.00 88.94 90 SER A C 1
ATOM 748 O O . SER A 1 90 ? -2.790 -13.640 -5.872 1.00 88.94 90 SER A O 1
ATOM 750 N N . VAL A 1 91 ? -0.943 -13.212 -4.657 1.00 89.50 91 VAL A N 1
ATOM 751 C CA . VAL A 1 91 ? -1.495 -13.555 -3.337 1.00 89.50 91 VAL A CA 1
ATOM 752 C C . VAL A 1 91 ? -2.153 -12.366 -2.623 1.00 89.50 91 VAL A C 1
ATOM 754 O O . VAL A 1 91 ? -2.821 -12.554 -1.612 1.00 89.50 91 VAL A O 1
ATOM 757 N N . GLY A 1 92 ? -2.007 -11.155 -3.166 1.00 95.19 92 GLY A N 1
ATOM 758 C CA . GLY A 1 92 ? -2.421 -9.898 -2.552 1.00 95.19 92 GLY A CA 1
ATOM 759 C C . GLY A 1 92 ? -1.439 -9.380 -1.494 1.00 95.19 92 GLY A C 1
ATOM 760 O O . GLY A 1 92 ? -0.706 -10.154 -0.873 1.00 95.19 92 GLY A O 1
ATOM 761 N N . ILE A 1 93 ? -1.437 -8.063 -1.251 1.00 9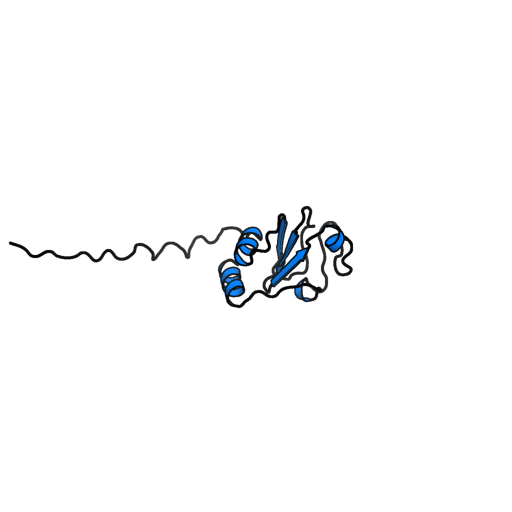6.62 93 ILE A N 1
ATOM 762 C CA . ILE A 1 93 ? -0.542 -7.452 -0.249 1.00 96.62 93 ILE A CA 1
ATOM 763 C C . ILE A 1 93 ? -0.774 -7.980 1.172 1.00 96.62 93 ILE A C 1
ATOM 765 O O . ILE A 1 93 ? 0.164 -8.007 1.963 1.00 96.62 93 ILE A O 1
ATOM 769 N N . SER A 1 94 ? -1.984 -8.455 1.485 1.00 96.62 94 SER A N 1
ATOM 770 C CA . SER A 1 94 ? -2.341 -8.992 2.805 1.00 96.62 94 SER A CA 1
ATOM 771 C C . SER A 1 94 ? -1.524 -10.212 3.240 1.00 96.62 94 SER A C 1
ATOM 773 O O . SER A 1 94 ? -1.437 -10.490 4.435 1.00 96.62 94 SER A O 1
ATOM 775 N N . GLN A 1 95 ? -0.925 -10.933 2.287 1.00 94.81 95 GLN A N 1
ATOM 776 C CA . GLN A 1 95 ? -0.081 -12.103 2.549 1.00 94.81 95 GLN A CA 1
ATOM 777 C C . GLN A 1 95 ? 1.412 -11.758 2.611 1.00 94.81 95 GLN A C 1
ATOM 779 O O . GLN A 1 95 ? 2.235 -12.621 2.908 1.00 94.81 95 GLN A O 1
ATOM 784 N N . MET A 1 96 ? 1.789 -10.510 2.326 1.00 94.12 96 MET A N 1
ATOM 785 C CA . MET A 1 96 ? 3.188 -10.098 2.301 1.00 94.12 96 MET A CA 1
ATOM 786 C C . MET A 1 96 ? 3.713 -9.806 3.706 1.00 94.12 96 MET A C 1
ATOM 788 O O . MET A 1 96 ? 3.040 -9.208 4.553 1.00 94.12 96 MET A O 1
ATOM 792 N N . ARG A 1 97 ? 4.983 -10.144 3.940 1.00 92.69 97 ARG A N 1
ATOM 793 C CA . ARG A 1 97 ? 5.684 -9.736 5.160 1.00 92.69 97 ARG A CA 1
ATOM 794 C C . ARG A 1 97 ? 5.705 -8.208 5.271 1.00 92.69 97 ARG A C 1
ATOM 796 O O . ARG A 1 97 ? 6.090 -7.518 4.334 1.00 92.69 97 ARG A O 1
ATOM 803 N N . GLY A 1 98 ? 5.340 -7.690 6.444 1.00 93.88 98 GLY A N 1
ATOM 804 C CA . GLY A 1 98 ? 5.301 -6.247 6.713 1.00 93.88 98 GLY A CA 1
ATOM 805 C C . GLY A 1 98 ? 3.956 -5.581 6.412 1.00 93.88 98 GLY A C 1
ATOM 806 O O . GLY A 1 98 ? 3.819 -4.380 6.649 1.00 93.88 98 GLY A O 1
ATOM 807 N N . TYR A 1 99 ? 2.964 -6.346 5.951 1.00 97.62 99 TYR A N 1
ATOM 808 C CA . TYR A 1 99 ? 1.586 -5.886 5.857 1.00 97.62 99 TYR A CA 1
ATOM 809 C C . TYR A 1 99 ? 1.025 -5.511 7.236 1.00 97.62 99 TYR A C 1
ATOM 811 O O . TYR A 1 99 ? 1.187 -6.237 8.221 1.00 97.62 99 TYR A O 1
ATOM 819 N N . LYS A 1 100 ? 0.349 -4.365 7.301 1.00 98.06 100 LYS A N 1
ATOM 820 C CA . LYS A 1 100 ? -0.297 -3.825 8.495 1.00 98.06 100 LYS A CA 1
ATOM 821 C C . LYS A 1 100 ? -1.794 -3.736 8.254 1.00 98.06 100 LYS A C 1
ATOM 823 O O . LYS A 1 100 ? -2.237 -3.053 7.335 1.00 98.06 100 LYS A O 1
ATOM 828 N N . LYS A 1 101 ? -2.569 -4.414 9.101 1.00 98.00 101 LYS A N 1
ATOM 829 C CA . LYS A 1 101 ? -4.026 -4.256 9.134 1.00 98.00 101 LYS A CA 1
ATOM 830 C C . LYS A 1 101 ? -4.377 -2.881 9.684 1.00 98.00 101 LYS A C 1
ATOM 832 O O . LYS A 1 101 ? -3.702 -2.396 10.593 1.00 98.00 101 LYS A O 1
ATOM 837 N N . TYR A 1 102 ? -5.449 -2.299 9.165 1.00 97.31 102 TYR A N 1
ATOM 838 C CA . TYR A 1 102 ? -6.065 -1.147 9.807 1.00 97.31 102 TYR A CA 1
ATOM 839 C C . TYR A 1 102 ? -6.524 -1.507 11.222 1.00 97.31 102 TYR A C 1
ATOM 841 O O . TYR A 1 102 ? -6.991 -2.621 11.473 1.00 97.31 102 TYR A O 1
ATOM 849 N N . THR A 1 103 ? -6.433 -0.548 12.135 1.00 97.50 103 THR A N 1
ATOM 850 C CA . THR A 1 103 ? -7.212 -0.583 13.377 1.00 97.50 103 THR A CA 1
ATOM 851 C C . THR A 1 103 ? -8.703 -0.447 13.063 1.00 97.50 103 THR A C 1
ATOM 853 O O . THR A 1 103 ? -9.076 0.044 12.001 1.00 97.50 103 THR A O 1
ATOM 856 N N . GLU A 1 104 ? -9.584 -0.816 13.993 1.00 95.94 104 GLU A N 1
ATOM 857 C CA . GLU A 1 104 ? -11.038 -0.691 13.789 1.00 95.94 104 GLU A CA 1
ATOM 858 C C . GLU A 1 104 ? -11.483 0.749 13.479 1.00 95.94 104 GLU A C 1
ATOM 860 O O . GLU A 1 104 ? -12.388 0.971 12.675 1.00 95.94 104 GLU A O 1
ATOM 865 N N . VAL A 1 105 ? -10.818 1.739 14.085 1.00 95.81 105 VAL A N 1
ATOM 866 C CA . VAL A 1 105 ? -11.097 3.162 13.847 1.00 95.81 105 VAL A CA 1
ATOM 867 C C . VAL A 1 105 ? -10.658 3.571 12.443 1.00 95.81 105 VAL A C 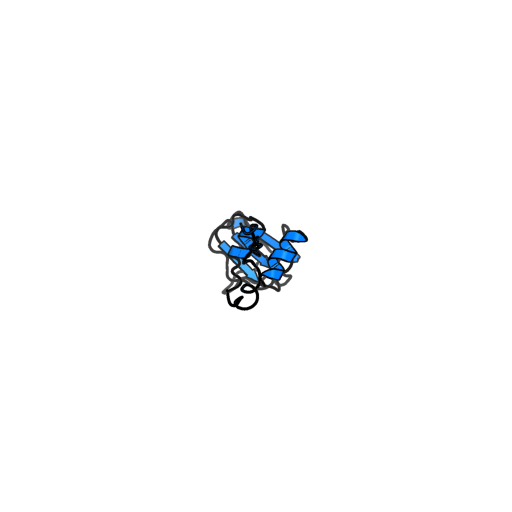1
ATOM 869 O O . VAL A 1 105 ? -11.456 4.140 11.703 1.00 95.81 105 VAL A O 1
ATOM 872 N N . GLU A 1 106 ? -9.425 3.243 12.052 1.00 94.94 106 GLU A N 1
ATOM 873 C CA . GLU A 1 106 ? -8.924 3.535 10.704 1.00 94.94 106 GLU A CA 1
ATOM 874 C C . GLU A 1 106 ? -9.758 2.816 9.647 1.00 94.94 106 GLU A C 1
ATOM 876 O O . GLU A 1 106 ? -10.131 3.422 8.650 1.00 94.94 106 GLU A O 1
ATOM 881 N N . LYS A 1 107 ? -10.109 1.546 9.884 1.00 94.00 107 LYS A N 1
ATOM 882 C CA . LYS A 1 107 ? -10.922 0.746 8.969 1.00 94.00 107 LYS A CA 1
ATOM 883 C C . LYS A 1 107 ? -12.285 1.383 8.756 1.00 94.00 107 LYS A C 1
ATOM 885 O O . LYS A 1 107 ? -12.711 1.513 7.616 1.00 94.00 107 LYS A O 1
ATOM 890 N N . ARG A 1 108 ? -12.949 1.828 9.827 1.00 93.75 108 ARG A N 1
ATOM 891 C CA . ARG A 1 108 ? -14.221 2.551 9.719 1.00 93.75 108 ARG A CA 1
ATOM 892 C C . ARG A 1 108 ? -14.065 3.827 8.895 1.00 93.75 108 ARG A C 1
ATOM 894 O O . ARG A 1 108 ? -14.826 4.025 7.961 1.00 93.75 108 ARG A O 1
ATOM 901 N N . GLN A 1 109 ? -13.053 4.640 9.187 1.00 91.44 109 GLN A N 1
ATOM 902 C CA . GLN A 1 109 ? -12.803 5.888 8.459 1.00 91.44 109 GLN A CA 1
ATOM 903 C C . GLN A 1 109 ? -12.471 5.652 6.979 1.00 91.44 109 GLN A C 1
ATOM 905 O O . GLN A 1 109 ? -12.870 6.436 6.126 1.00 91.44 109 GLN A O 1
ATOM 910 N N . VAL A 1 110 ? -11.743 4.579 6.665 1.00 89.44 110 VAL A N 1
ATOM 911 C CA . VAL A 1 110 ? -11.415 4.186 5.289 1.00 89.44 110 VAL A CA 1
ATOM 912 C C . VAL A 1 110 ?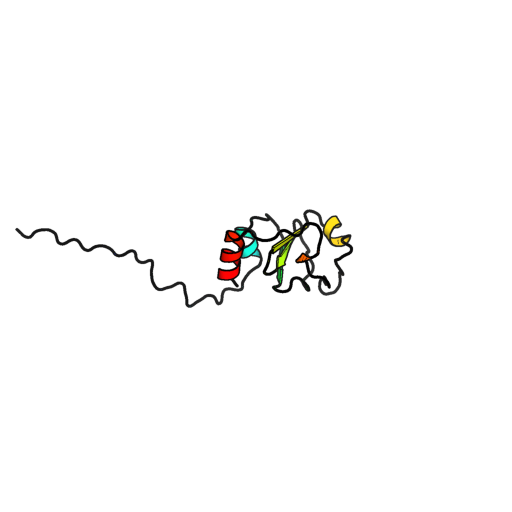 -12.657 3.672 4.561 1.00 89.44 110 VAL A C 1
ATOM 914 O O . VAL A 1 110 ? -12.891 4.078 3.428 1.00 89.44 110 VAL A O 1
ATOM 917 N N . LEU A 1 111 ? -13.483 2.844 5.205 1.00 8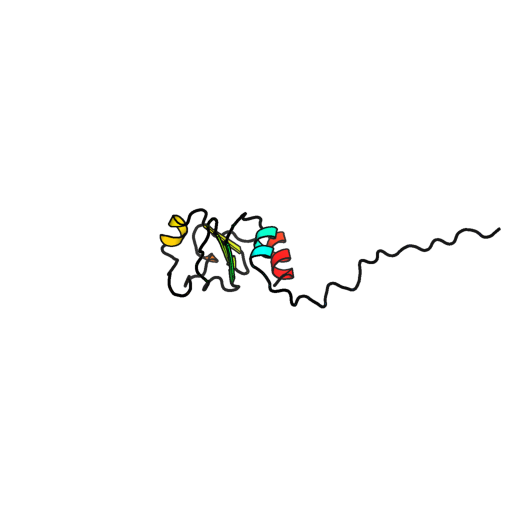8.69 111 LEU A N 1
ATOM 918 C CA . LEU A 1 111 ? -14.734 2.342 4.627 1.00 88.69 111 LEU A CA 1
ATOM 919 C C . LEU A 1 111 ? -15.788 3.438 4.445 1.00 88.69 111 LEU A C 1
ATOM 921 O O . LEU A 1 111 ? -16.541 3.386 3.490 1.00 88.69 111 LEU A O 1
ATOM 925 N N . GLU A 1 112 ? -15.827 4.453 5.309 1.00 88.69 112 GLU A N 1
ATOM 926 C CA . GLU A 1 112 ? -16.680 5.637 5.115 1.00 88.69 112 GLU A CA 1
ATOM 927 C C . GLU A 1 112 ? -16.262 6.474 3.895 1.00 88.69 112 GLU A C 1
ATOM 929 O O . GLU A 1 112 ? -17.031 7.312 3.418 1.00 88.69 112 GLU A O 1
ATOM 934 N N . MET A 1 113 ? -15.034 6.279 3.402 1.00 78.69 113 MET A N 1
ATOM 935 C CA . MET A 1 113 ? -14.544 6.939 2.200 1.00 78.69 113 MET A CA 1
ATOM 936 C C . MET A 1 113 ? -14.793 6.143 0.921 1.00 78.69 113 MET A C 1
ATOM 938 O O . MET A 1 113 ? -14.915 6.805 -0.109 1.00 78.69 113 MET A O 1
ATOM 942 N N . ILE A 1 114 ? -14.800 4.800 0.983 1.00 75.25 114 ILE A N 1
ATOM 943 C CA . ILE A 1 114 ? -14.907 3.866 -0.159 1.00 75.25 114 ILE A CA 1
ATOM 944 C C . ILE A 1 114 ? -16.363 3.655 -0.577 1.00 75.25 114 ILE A C 1
ATOM 946 O O . ILE A 1 114 ? -16.616 3.723 -1.800 1.00 75.25 114 ILE A O 1
#